Protein AF-A0A7C3V0P9-F1 (afdb_monomer)

Sequence (146 aa):
MLTPLPADYAVFSPWAPGIFSLAIYTGMVLALMGVILVLTAWLGEKKITPEKEMPYECGVIPHGLARLRHPVPFYLVATFFMILDVEAAFIFAWAVALRPLGWLGWLQISFFILVLLISLFYLWAKGGLEWGPTTSRQTTVGKTFS

Solvent-accessible surface area (backbone atoms only — not comparable to full-atom values): 9251 Å² total; per-residue (Å²): 136,85,73,81,76,65,81,70,55,44,47,72,28,78,90,38,97,25,68,45,30,52,50,52,51,53,49,51,53,52,48,52,52,50,50,52,53,50,51,49,65,70,72,47,85,84,80,90,42,79,82,72,74,49,81,88,55,91,86,51,76,90,82,75,80,91,72,70,82,71,70,69,53,62,58,55,51,51,53,49,49,57,50,51,52,55,54,48,51,51,54,50,55,47,61,75,47,48,80,86,42,52,72,64,43,53,52,52,50,51,54,51,52,50,53,50,50,51,56,51,49,52,44,56,74,69,43,64,77,64,90,70,88,80,79,79,77,78,79,78,72,81,80,80,90,128

pLDDT: mean 79.35, std 14.54, range [37.5, 97.88]

Foldseek 3Di:
DDDPDDPVCQQCPCPHPHPNVVVVVVVVVVVVVVVVVVCCVVVDDDPDDVVVPQDDDPPDRDDDDPPDVPDPLVVVVVVLCVVVVVLVVVVVVLVVVVVVCPPVSVVVVVVSVVVNVVVVVVCVVVCSVPDDPPPPPPPPPDDDDD

Secondary structure (DSSP, 8-state):
--PPPPTTHHHH-TTSSSHHHHHHHHHHHHHHHHHHHHHHHHHS-----HHHHS---TT----S-------THHHHHHHHHHHHHHHHHHHHHHHHTHHHHHHHHHHHHHHHHHHHHHHHHHHHHTTTT-----------PPP---

Radius of gyration: 28.58 Å; Cα contacts (8 Å, |Δi|>4): 34; chains: 1; bounding box: 46×78×63 Å

Nearest PDB structures (foldseek):
  8qby-assembly1_A  TM=7.857E-01  e=1.376E-05  Paracoccus denitrificans PD1222
  6rfr-assembly1_3  TM=7.691E-01  e=1.072E-03  Yarrowia lipolytica
  8gzu-assembly1_n3  TM=7.083E-01  e=7.748E-04  Tetrahymena thermophila SB210
  3rko-assembly2_E  TM=6.524E-01  e=1.484E-03  Escherichia coli BL21(DE3)

Organism: NCBI:txid60893

InterPro domains:
  IPR000440 NADH:ubiquinone/plastoquinone oxidoreductase, chain 3 [PF00507] (35-131)
  IPR000440 NADH:ubiquinone/plastoquinone oxidoreductase, chain 3 [PTHR11058] (22-131)
  IPR023043 NAD(P)H-quinone oxidoreductase subunit 3, bacterial/plastid [MF_01394] (15-132)
  IPR038430 NADH:ubiquinone oxidoreductase, subunit 3 superfamily [G3DSA:1.20.58.1610] (10-131)

Structure (mmCIF, N/CA/C/O backbone):
data_AF-A0A7C3V0P9-F1
#
_entry.id   AF-A0A7C3V0P9-F1
#
loop_
_atom_site.group_PDB
_atom_site.id
_atom_site.type_symbol
_atom_site.label_atom_id
_atom_site.label_alt_id
_atom_site.label_comp_id
_atom_site.label_asym_id
_atom_site.label_entity_id
_atom_site.label_seq_id
_atom_site.pdbx_PDB_ins_code
_atom_site.Cartn_x
_atom_site.Cartn_y
_atom_site.Cartn_z
_atom_site.occupancy
_atom_site.B_iso_or_equiv
_atom_site.auth_seq_id
_atom_site.auth_comp_id
_atom_site.auth_asym_id
_atom_site.auth_atom_id
_atom_site.pdbx_PDB_model_num
ATOM 1 N N . MET A 1 1 ? 17.204 -34.977 -21.497 1.00 37.50 1 MET A N 1
ATOM 2 C CA . MET A 1 1 ? 16.397 -33.993 -22.248 1.00 37.50 1 MET A CA 1
ATOM 3 C C . MET A 1 1 ? 15.086 -33.809 -21.499 1.00 37.50 1 MET A C 1
ATOM 5 O O . MET A 1 1 ? 14.205 -34.641 -21.637 1.00 37.50 1 MET A O 1
ATOM 9 N N . LEU A 1 2 ? 14.997 -32.807 -20.622 1.00 56.44 2 LEU A N 1
ATOM 10 C CA . LEU A 1 2 ? 13.738 -32.438 -19.969 1.00 56.44 2 LEU A CA 1
ATOM 11 C C . LEU A 1 2 ? 13.028 -31.471 -20.915 1.00 56.44 2 LEU A C 1
ATOM 13 O O . LEU A 1 2 ? 13.478 -30.342 -21.093 1.00 56.44 2 LEU A O 1
ATOM 17 N N . THR A 1 3 ? 11.981 -31.935 -21.587 1.00 67.12 3 THR A N 1
ATOM 18 C CA . THR A 1 3 ? 11.069 -31.046 -22.308 1.00 67.12 3 THR A CA 1
ATOM 19 C C . THR A 1 3 ? 10.419 -30.106 -21.290 1.00 67.12 3 THR A C 1
ATOM 21 O O . THR A 1 3 ? 9.969 -30.600 -20.252 1.00 67.12 3 THR A O 1
ATOM 24 N N . PRO A 1 4 ? 10.353 -28.784 -21.533 1.00 64.50 4 PRO A N 1
ATOM 25 C CA . PRO A 1 4 ? 9.532 -27.914 -20.706 1.00 64.50 4 PRO A CA 1
ATOM 26 C C . PRO A 1 4 ? 8.103 -28.440 -20.801 1.00 64.50 4 PRO A C 1
ATOM 28 O O . PRO A 1 4 ? 7.555 -28.592 -21.893 1.00 64.50 4 PRO A O 1
ATOM 31 N N . LEU A 1 5 ? 7.539 -28.814 -19.659 1.00 68.56 5 LEU A N 1
ATOM 32 C CA . LEU A 1 5 ? 6.135 -29.168 -19.589 1.00 68.56 5 LEU A CA 1
ATOM 33 C C . LEU A 1 5 ? 5.315 -27.938 -20.092 1.00 68.56 5 LEU A C 1
ATOM 35 O O . LEU A 1 5 ? 5.768 -26.796 -19.942 1.00 68.56 5 LEU A O 1
ATOM 39 N N . PRO A 1 6 ? 4.138 -28.129 -20.705 1.00 68.50 6 PRO A N 1
ATOM 40 C CA . PRO A 1 6 ? 3.342 -27.042 -21.300 1.00 68.50 6 PRO A CA 1
ATOM 41 C C . PRO A 1 6 ? 2.723 -26.091 -20.246 1.00 68.50 6 PRO A C 1
ATOM 43 O O . PRO A 1 6 ? 2.258 -26.526 -19.219 1.00 68.50 6 PRO A O 1
ATOM 46 N N . ALA A 1 7 ? 2.695 -24.766 -20.418 1.00 66.50 7 ALA A N 1
ATOM 47 C CA . ALA A 1 7 ? 2.307 -23.829 -19.334 1.00 66.50 7 ALA A CA 1
ATOM 48 C C . ALA A 1 7 ? 0.904 -24.045 -18.693 1.00 66.50 7 ALA A C 1
ATOM 50 O O . ALA A 1 7 ? 0.609 -23.489 -17.635 1.00 66.50 7 ALA A O 1
ATOM 51 N N . ASP A 1 8 ? 0.052 -24.859 -19.311 1.00 64.50 8 ASP A N 1
ATOM 52 C CA . ASP A 1 8 ? -1.285 -25.240 -18.864 1.00 64.50 8 ASP A CA 1
ATOM 53 C C . ASP A 1 8 ? -1.304 -26.166 -17.629 1.00 64.50 8 ASP A C 1
ATOM 55 O O . ASP A 1 8 ? -2.199 -26.018 -16.794 1.00 64.50 8 ASP A O 1
ATOM 59 N N . TYR A 1 9 ? -0.318 -27.058 -17.429 1.00 62.91 9 TYR A N 1
ATOM 60 C CA . TYR A 1 9 ? -0.304 -27.924 -16.229 1.00 62.91 9 TYR A CA 1
ATOM 61 C C . TYR A 1 9 ? -0.041 -27.129 -14.946 1.00 62.91 9 TYR A C 1
ATOM 63 O O . TYR A 1 9 ? -0.537 -27.505 -13.888 1.00 62.91 9 TYR A O 1
ATOM 71 N N . ALA A 1 10 ? 0.722 -26.034 -15.020 1.00 63.25 10 ALA A N 1
ATOM 72 C CA . ALA A 1 10 ? 1.105 -25.246 -13.848 1.00 63.25 10 ALA A CA 1
ATOM 73 C C . ALA A 1 10 ? -0.089 -24.498 -13.230 1.00 63.25 10 ALA A C 1
ATOM 75 O O . ALA A 1 10 ? -0.093 -24.197 -12.037 1.00 63.25 10 ALA A O 1
ATOM 76 N N . VAL A 1 11 ? -1.121 -24.220 -14.035 1.00 66.81 11 VAL A N 1
ATOM 77 C CA . VAL A 1 11 ? -2.331 -23.517 -13.589 1.00 66.81 11 VAL A CA 1
ATOM 78 C C . VAL A 1 11 ? -3.171 -24.398 -12.666 1.00 66.81 11 VAL A C 1
ATOM 80 O O . VAL A 1 11 ? -3.688 -23.895 -11.670 1.00 66.81 11 VAL A O 1
ATOM 83 N N . PHE A 1 12 ? -3.265 -25.698 -12.965 1.00 66.75 12 PHE A N 1
ATOM 84 C CA . PHE A 1 12 ? -4.104 -26.660 -12.239 1.00 66.75 12 PHE A CA 1
ATOM 85 C C . PHE A 1 12 ? -3.318 -27.672 -11.395 1.00 66.75 12 PHE A C 1
ATOM 87 O O . PHE A 1 12 ? -3.926 -28.509 -10.732 1.00 66.75 12 PHE A O 1
ATOM 94 N N . SER A 1 13 ? -1.983 -27.625 -11.386 1.00 72.06 13 SER A N 1
ATOM 95 C CA . SER A 1 13 ? -1.183 -28.540 -10.571 1.00 72.06 13 SER A CA 1
ATOM 96 C C . SER A 1 13 ? -1.210 -28.143 -9.085 1.00 72.06 13 SER A C 1
ATOM 98 O O . SER A 1 13 ? -0.827 -27.020 -8.758 1.00 72.06 13 SER A O 1
ATOM 100 N N . PRO A 1 14 ? -1.567 -29.056 -8.163 1.00 70.19 14 PRO A N 1
ATOM 101 C CA . PRO A 1 14 ? -1.479 -28.817 -6.721 1.00 70.19 14 PRO A CA 1
ATOM 102 C C . PRO A 1 14 ? -0.040 -28.710 -6.190 1.00 70.19 14 PRO A C 1
ATOM 104 O O . PRO A 1 14 ? 0.182 -28.114 -5.140 1.00 70.19 14 PRO A O 1
ATOM 107 N N . TRP A 1 15 ? 0.931 -29.303 -6.892 1.00 73.88 15 TRP A N 1
ATOM 108 C CA . TRP A 1 15 ? 2.335 -29.406 -6.468 1.00 73.88 15 TRP A CA 1
ATOM 109 C C . TRP A 1 15 ? 3.258 -28.337 -7.069 1.00 73.88 15 TRP A C 1
ATOM 111 O O . TRP A 1 15 ? 4.429 -28.284 -6.697 1.00 73.88 15 TRP A O 1
ATOM 121 N N . ALA A 1 16 ? 2.765 -27.489 -7.978 1.00 79.50 16 ALA A N 1
ATOM 122 C CA . ALA A 1 16 ? 3.501 -26.316 -8.446 1.00 79.50 16 ALA A CA 1
ATOM 123 C C . ALA A 1 16 ? 2.861 -25.033 -7.889 1.00 79.50 16 ALA A C 1
ATOM 125 O O . ALA A 1 16 ? 1.633 -24.966 -7.772 1.00 79.50 16 ALA A O 1
ATOM 126 N N . PRO A 1 17 ? 3.661 -24.007 -7.552 1.00 77.25 17 PRO A N 1
ATOM 127 C CA . PRO A 1 17 ? 3.130 -22.715 -7.143 1.00 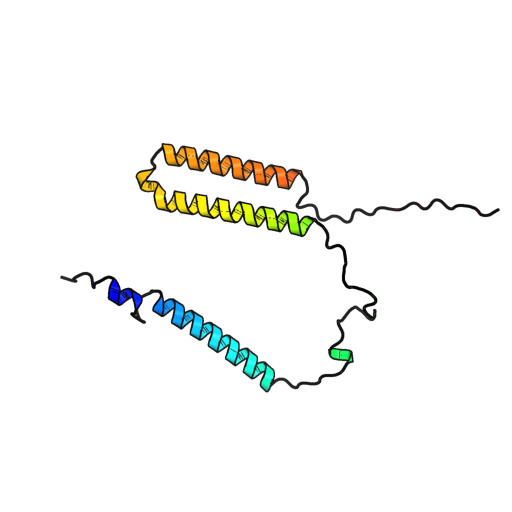77.25 17 PRO A CA 1
ATOM 128 C C . PRO A 1 17 ? 2.389 -22.071 -8.324 1.00 77.25 17 PRO A C 1
ATOM 130 O O . PRO A 1 17 ? 2.998 -21.599 -9.281 1.00 77.25 17 PRO A O 1
ATOM 133 N N . GLY A 1 18 ? 1.061 -22.080 -8.245 1.00 84.81 18 GLY A N 1
ATOM 134 C CA . GLY A 1 18 ? 0.142 -21.568 -9.258 1.00 84.81 18 GLY A CA 1
ATOM 135 C C . GLY A 1 18 ? -1.164 -21.093 -8.623 1.00 84.81 18 GLY A C 1
ATOM 136 O O . GLY A 1 18 ? -1.353 -21.198 -7.408 1.00 84.81 18 GLY A O 1
ATOM 137 N N . ILE A 1 19 ? -2.085 -20.571 -9.436 1.00 85.31 19 ILE A N 1
ATOM 138 C CA . ILE A 1 19 ? -3.317 -19.952 -8.923 1.00 85.31 19 ILE A CA 1
ATOM 139 C C . ILE A 1 19 ? -4.217 -20.952 -8.187 1.00 85.31 19 ILE A C 1
ATOM 141 O O . ILE A 1 19 ? -4.845 -20.601 -7.192 1.00 85.31 19 ILE A O 1
ATOM 145 N N . PHE A 1 20 ? -4.219 -22.214 -8.623 1.00 85.69 20 PHE A N 1
ATOM 146 C CA . PHE A 1 20 ? -4.938 -23.300 -7.964 1.00 85.69 20 PHE A CA 1
ATOM 147 C C . PHE A 1 20 ? -4.366 -23.626 -6.578 1.00 85.69 20 PHE A C 1
ATOM 149 O O . PHE A 1 20 ? -5.117 -23.721 -5.610 1.00 85.69 20 PHE A O 1
ATOM 156 N N . SER A 1 21 ? -3.037 -23.729 -6.461 1.00 87.31 21 SER A N 1
ATOM 157 C CA . SER A 1 21 ? -2.356 -23.938 -5.174 1.00 87.31 21 SER A CA 1
ATOM 158 C C . SER A 1 21 ? -2.623 -22.777 -4.204 1.00 87.31 21 SER A C 1
ATOM 160 O O . SER A 1 21 ? -2.971 -23.006 -3.045 1.00 87.31 21 SER A O 1
ATOM 162 N N . LEU A 1 22 ? -2.574 -21.532 -4.701 1.00 89.56 22 LEU A N 1
ATOM 163 C CA . LEU A 1 22 ? -2.922 -20.338 -3.925 1.00 89.56 22 LEU A CA 1
ATOM 164 C C . LEU A 1 22 ? -4.378 -20.381 -3.438 1.00 89.56 22 LEU A C 1
ATOM 166 O O . LEU A 1 22 ? -4.632 -20.153 -2.259 1.00 89.56 22 LEU A O 1
ATOM 170 N N . ALA A 1 23 ? -5.326 -20.719 -4.317 1.00 91.56 23 ALA A N 1
ATOM 171 C CA . ALA A 1 23 ? -6.742 -20.799 -3.971 1.00 91.56 23 ALA A CA 1
ATOM 172 C C . ALA A 1 23 ? -7.024 -21.867 -2.902 1.00 91.56 23 ALA A C 1
ATOM 174 O O . ALA A 1 23 ? -7.768 -21.601 -1.957 1.00 91.56 23 ALA A O 1
ATOM 175 N N . ILE A 1 24 ? -6.402 -23.049 -3.008 1.00 92.69 24 ILE A N 1
ATOM 176 C CA . ILE A 1 24 ? -6.515 -24.104 -1.990 1.00 92.69 24 ILE A CA 1
ATOM 177 C C . ILE A 1 24 ? -5.957 -23.620 -0.656 1.00 92.69 24 ILE A C 1
ATOM 179 O O . ILE A 1 24 ? -6.620 -23.778 0.367 1.00 92.69 24 ILE A O 1
ATOM 183 N N . TYR A 1 25 ? -4.766 -23.018 -0.656 1.00 92.50 25 TYR A N 1
ATOM 184 C CA . TYR A 1 25 ? -4.148 -22.507 0.564 1.00 92.50 25 TYR A CA 1
ATOM 185 C C . TYR A 1 25 ? -5.030 -21.451 1.241 1.00 92.50 25 TYR A C 1
ATOM 187 O O . TYR A 1 25 ? -5.334 -21.567 2.428 1.00 92.50 25 TYR A O 1
ATOM 195 N N . THR A 1 26 ? -5.519 -20.466 0.484 1.00 94.62 26 THR A N 1
ATOM 196 C CA . THR A 1 26 ? -6.453 -19.457 0.998 1.00 94.62 26 THR A CA 1
ATOM 197 C C . THR A 1 26 ? -7.727 -20.103 1.542 1.00 94.62 26 THR A C 1
ATOM 199 O O . THR A 1 26 ? -8.161 -19.762 2.641 1.00 94.62 26 THR A O 1
ATOM 202 N N . GLY A 1 27 ? -8.298 -21.076 0.826 1.00 96.44 27 GLY A N 1
ATOM 203 C CA . GLY A 1 27 ? -9.469 -21.827 1.274 1.00 96.44 27 GLY A CA 1
ATOM 204 C C . GLY A 1 27 ? -9.229 -22.578 2.585 1.00 96.44 27 GLY A C 1
ATOM 205 O O . GLY A 1 27 ? -10.056 -22.501 3.489 1.00 96.44 27 GLY A O 1
ATOM 206 N N . MET A 1 28 ? -8.081 -23.245 2.731 1.00 96.62 28 MET A N 1
ATOM 207 C CA . MET A 1 28 ? -7.691 -23.938 3.963 1.00 96.62 28 MET A CA 1
ATOM 208 C C . MET A 1 28 ? -7.534 -22.977 5.142 1.00 96.62 28 MET A C 1
ATOM 210 O O . MET A 1 28 ? -8.029 -23.268 6.229 1.00 96.62 28 MET A O 1
ATOM 214 N N . VAL A 1 29 ? -6.889 -21.825 4.936 1.00 97.06 29 VAL A N 1
ATOM 215 C CA . VAL A 1 29 ? -6.719 -20.804 5.982 1.00 97.06 29 VAL A CA 1
ATOM 216 C C . VAL A 1 29 ? -8.075 -20.258 6.433 1.00 97.06 29 VAL A C 1
ATOM 218 O O . VAL A 1 29 ? -8.342 -20.198 7.633 1.00 97.06 29 VAL A O 1
ATOM 221 N N . LEU A 1 30 ? -8.959 -19.919 5.491 1.00 97.88 30 LEU A N 1
ATOM 222 C CA . LEU A 1 30 ? -10.308 -19.440 5.803 1.00 97.88 30 LEU A CA 1
ATOM 223 C C . LEU A 1 30 ? -11.149 -20.511 6.507 1.00 97.88 30 LEU A C 1
ATOM 225 O O . LEU A 1 30 ? -11.844 -20.204 7.474 1.00 97.88 30 LEU A O 1
ATOM 229 N N . ALA A 1 31 ? -11.059 -21.767 6.065 1.00 97.50 31 ALA A 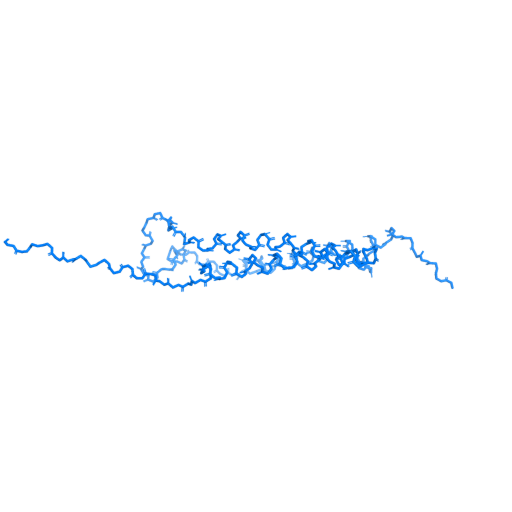N 1
ATOM 230 C CA . ALA A 1 31 ? -11.748 -22.885 6.699 1.00 97.50 31 ALA A CA 1
ATOM 231 C C . ALA A 1 31 ? -11.259 -23.099 8.136 1.00 97.50 31 ALA A C 1
ATOM 233 O O . ALA A 1 31 ? -12.077 -23.225 9.043 1.00 97.50 31 ALA A O 1
ATOM 234 N N . LEU A 1 32 ? -9.943 -23.074 8.365 1.00 97.62 32 LEU A N 1
ATOM 235 C CA . LEU A 1 32 ? -9.360 -23.190 9.699 1.00 97.62 32 LEU A CA 1
ATOM 236 C C . LEU A 1 32 ? -9.811 -22.041 10.610 1.00 97.62 32 LEU A C 1
ATOM 238 O O . LEU A 1 32 ? -10.246 -22.297 11.732 1.00 97.62 32 LEU A O 1
ATOM 242 N N . MET A 1 33 ? -9.767 -20.793 10.128 1.00 97.62 33 MET A N 1
ATOM 243 C CA . MET A 1 33 ? -10.298 -19.645 10.872 1.00 97.62 33 MET A CA 1
ATOM 244 C C . MET A 1 33 ? -11.778 -19.839 11.217 1.00 97.62 33 MET A C 1
ATOM 246 O O . MET A 1 33 ? -12.172 -19.623 12.361 1.00 97.62 33 MET A O 1
ATOM 250 N N . GLY A 1 34 ? -12.588 -20.294 10.257 1.00 96.75 34 GLY A N 1
ATOM 251 C CA . GLY A 1 34 ? -14.001 -20.597 10.469 1.00 96.75 34 GLY A CA 1
ATOM 252 C C . GLY A 1 34 ? -14.217 -21.666 11.540 1.00 96.75 34 GLY A C 1
ATOM 253 O O . GLY A 1 34 ? -15.014 -21.462 12.452 1.00 96.75 34 GLY A O 1
ATOM 254 N N . VAL A 1 35 ? -13.465 -22.769 11.488 1.00 97.06 35 VAL A N 1
ATOM 255 C CA . VAL A 1 35 ? -13.525 -23.843 12.491 1.00 97.06 35 VAL A CA 1
ATOM 256 C C . VAL A 1 35 ? -13.166 -23.315 13.877 1.00 97.06 35 VAL A C 1
ATOM 258 O O . VAL A 1 35 ? -13.897 -23.581 14.825 1.00 97.06 35 VAL A O 1
ATOM 261 N N . ILE A 1 36 ? -12.094 -22.530 14.012 1.00 96.50 36 ILE A N 1
ATOM 262 C CA . ILE A 1 36 ? -11.681 -21.965 15.305 1.00 96.50 36 ILE A CA 1
ATOM 263 C C . ILE A 1 36 ? -12.762 -21.031 15.863 1.00 96.50 36 ILE A C 1
ATOM 265 O O . ILE A 1 36 ? -13.096 -21.126 17.046 1.00 96.50 36 ILE A O 1
ATOM 269 N N . LEU A 1 37 ? -13.342 -20.160 15.032 1.00 95.88 37 LEU A N 1
ATOM 270 C CA . LEU A 1 37 ? -14.420 -19.259 15.450 1.00 95.88 37 LEU A CA 1
ATOM 271 C C . LEU A 1 37 ? -15.676 -20.031 15.878 1.00 95.88 37 LEU A C 1
ATOM 273 O O . LEU A 1 37 ? -16.253 -19.719 16.917 1.00 95.88 37 LEU A O 1
ATOM 277 N N . VAL A 1 38 ? -16.072 -21.064 15.125 1.00 94.88 38 VAL A N 1
ATOM 278 C CA . VAL A 1 38 ? -17.227 -21.916 15.454 1.00 94.88 38 VAL A CA 1
ATOM 279 C C . VAL A 1 38 ? -16.982 -22.703 16.735 1.00 94.88 38 VAL A C 1
ATOM 281 O O . VAL A 1 38 ? -17.844 -22.710 17.609 1.00 94.88 38 VAL A O 1
ATOM 284 N N . LEU A 1 39 ? -15.807 -23.319 16.887 1.00 94.00 39 LEU A N 1
ATOM 285 C CA . LEU A 1 39 ? -15.436 -24.034 18.107 1.00 94.00 39 LEU A CA 1
ATOM 286 C C . LEU A 1 39 ? -15.443 -23.094 19.310 1.00 94.00 39 LEU A C 1
ATOM 288 O O . LEU A 1 39 ? -16.032 -23.430 20.328 1.00 94.00 39 LEU A O 1
ATOM 292 N N . THR A 1 40 ? -14.868 -21.898 19.185 1.00 92.50 40 THR A N 1
ATOM 293 C CA . THR A 1 40 ? -14.857 -20.905 20.270 1.00 92.50 40 THR A CA 1
ATOM 294 C C . THR A 1 40 ? -16.273 -20.462 20.636 1.00 92.50 40 THR A C 1
ATOM 296 O O . THR A 1 40 ? -16.612 -20.382 21.813 1.00 92.50 40 THR A O 1
ATOM 299 N N . ALA A 1 41 ? -17.128 -20.214 19.642 1.00 88.88 41 ALA A N 1
ATOM 300 C CA . ALA A 1 41 ? -18.515 -19.822 19.869 1.00 88.88 41 ALA A CA 1
ATOM 301 C C . ALA A 1 41 ? -19.377 -20.954 20.452 1.00 88.88 41 ALA A C 1
ATOM 303 O O . ALA A 1 41 ? -20.342 -20.670 21.162 1.00 88.88 41 ALA A O 1
ATOM 304 N N . TRP A 1 42 ? -19.057 -22.213 20.137 1.00 90.75 42 TRP A N 1
ATOM 305 C CA . TRP A 1 42 ? -19.781 -23.390 20.616 1.00 90.75 42 TRP A CA 1
ATOM 306 C C . TRP A 1 42 ? -19.332 -23.832 22.013 1.00 90.75 42 TRP A C 1
ATOM 308 O O . TRP A 1 42 ? -20.168 -24.211 22.829 1.00 90.75 42 TRP A O 1
ATOM 318 N N . LEU A 1 43 ? -18.031 -23.753 22.305 1.00 90.00 43 LEU A N 1
ATOM 319 C CA . LEU A 1 43 ? -17.449 -24.119 23.600 1.00 90.00 43 LEU A CA 1
ATOM 320 C C . LEU A 1 43 ? -17.531 -22.983 24.634 1.00 90.00 43 LEU A C 1
ATOM 322 O O . LEU A 1 43 ? -17.449 -23.237 25.833 1.00 90.00 43 LEU A O 1
ATOM 326 N N . GLY A 1 44 ? -17.670 -21.733 24.184 1.00 84.00 44 GLY A N 1
ATOM 327 C CA . GLY A 1 44 ? -17.778 -20.563 25.049 1.00 84.00 44 GLY A CA 1
ATOM 328 C C . GLY A 1 44 ? -19.112 -20.503 25.797 1.00 84.00 44 GLY A C 1
ATOM 329 O O . GLY A 1 44 ? -20.185 -20.557 25.196 1.00 84.00 44 GLY A O 1
ATOM 330 N N . GLU A 1 45 ? -19.061 -20.330 27.118 1.00 76.88 45 GLU A N 1
ATOM 331 C CA . GLU A 1 45 ? -20.261 -20.155 27.937 1.00 76.88 45 GLU A CA 1
ATOM 332 C C . GLU A 1 45 ? -20.904 -18.783 27.658 1.00 76.88 45 GLU A C 1
ATOM 334 O O . GLU A 1 45 ? -20.399 -17.731 28.058 1.00 76.88 45 GLU A O 1
ATOM 339 N N . LYS A 1 46 ? -22.045 -18.777 26.960 1.00 71.25 46 LYS A N 1
ATOM 340 C CA . LYS A 1 46 ? -22.800 -17.553 26.663 1.00 71.25 46 LYS A CA 1
ATOM 341 C C . LYS A 1 46 ? -23.611 -17.094 27.878 1.00 71.25 46 LYS A C 1
ATOM 343 O O . LYS A 1 46 ? -24.763 -17.481 28.043 1.00 71.25 46 LYS A O 1
ATOM 348 N N . LYS A 1 47 ? -23.038 -16.216 28.709 1.00 75.25 47 LYS A N 1
ATOM 349 C CA . LYS A 1 47 ? -23.786 -15.459 29.735 1.00 75.25 47 LYS A CA 1
ATOM 350 C C . LYS A 1 47 ? -24.106 -14.060 29.223 1.00 75.25 47 LYS A C 1
ATOM 352 O O . LYS A 1 47 ? -23.360 -13.125 29.506 1.00 75.25 47 LYS A O 1
ATOM 357 N N . ILE A 1 48 ? -25.200 -13.954 28.474 1.00 72.81 48 ILE A N 1
ATOM 358 C CA . ILE A 1 48 ? -25.723 -12.688 27.955 1.00 72.81 48 ILE A CA 1
ATOM 359 C C . ILE A 1 48 ? -26.474 -12.002 29.101 1.00 72.81 48 ILE A C 1
ATOM 361 O O . ILE A 1 48 ? -27.562 -12.429 29.479 1.00 72.81 48 ILE A O 1
ATOM 365 N N . THR A 1 49 ? -25.868 -10.977 29.693 1.00 78.25 49 THR A N 1
ATOM 366 C CA . THR A 1 49 ? -26.516 -10.096 30.676 1.00 78.25 49 THR A CA 1
ATOM 367 C C . THR A 1 49 ? -26.524 -8.676 30.115 1.00 78.25 49 THR A C 1
ATOM 369 O O . THR A 1 49 ? -25.542 -8.291 29.475 1.00 78.25 49 THR A O 1
ATOM 372 N N . PRO A 1 50 ? -27.586 -7.882 30.328 1.00 74.00 50 PRO A N 1
ATOM 373 C CA . PRO A 1 50 ? -27.692 -6.535 29.758 1.00 74.00 50 PRO A CA 1
ATOM 374 C C . PRO A 1 50 ? -26.520 -5.619 30.160 1.00 74.00 50 PRO A C 1
ATOM 376 O O . PRO A 1 50 ? -26.112 -4.763 29.384 1.00 74.00 50 PRO A O 1
ATOM 379 N N . GLU A 1 51 ? -25.904 -5.860 31.319 1.00 72.00 51 GLU A N 1
ATOM 380 C CA . GLU A 1 51 ? -24.711 -5.157 31.809 1.00 72.00 51 GLU A CA 1
ATOM 381 C C . GLU A 1 51 ? -23.399 -5.590 31.137 1.00 72.00 51 GLU A C 1
ATOM 383 O O . GLU A 1 51 ? -22.413 -4.864 31.200 1.00 72.00 51 GLU A O 1
ATOM 388 N N . LYS A 1 52 ? -23.352 -6.762 30.492 1.00 69.50 52 LYS A N 1
ATOM 389 C CA . LYS A 1 52 ? -22.180 -7.215 29.716 1.00 69.50 52 LYS A CA 1
ATOM 390 C C . LYS A 1 52 ? -22.234 -6.774 28.258 1.00 69.50 52 LYS A C 1
ATOM 392 O O . LYS A 1 52 ? -21.190 -6.652 27.631 1.00 69.50 52 LYS A O 1
ATOM 397 N N . GLU A 1 53 ? -23.437 -6.559 27.734 1.00 79.56 53 GLU A N 1
ATOM 398 C CA . GLU A 1 53 ? -23.673 -6.126 26.352 1.00 79.56 53 GLU A CA 1
ATOM 399 C C . GLU A 1 53 ? -23.625 -4.591 26.198 1.00 79.56 53 GLU A C 1
ATOM 401 O O . GLU A 1 53 ? -23.622 -4.081 25.078 1.00 79.56 53 GLU A O 1
ATOM 406 N N . MET A 1 54 ? -23.587 -3.831 27.302 1.00 76.62 54 MET A N 1
ATOM 407 C CA . MET A 1 54 ? -23.437 -2.373 27.246 1.00 76.62 54 MET A CA 1
ATOM 408 C C . MET A 1 54 ? -21.988 -1.963 26.910 1.00 76.62 54 MET A C 1
ATOM 410 O O . MET A 1 54 ? -21.046 -2.530 27.471 1.00 76.62 54 MET A O 1
ATOM 414 N N . PRO A 1 55 ? -21.776 -0.958 26.036 1.00 76.88 55 PRO 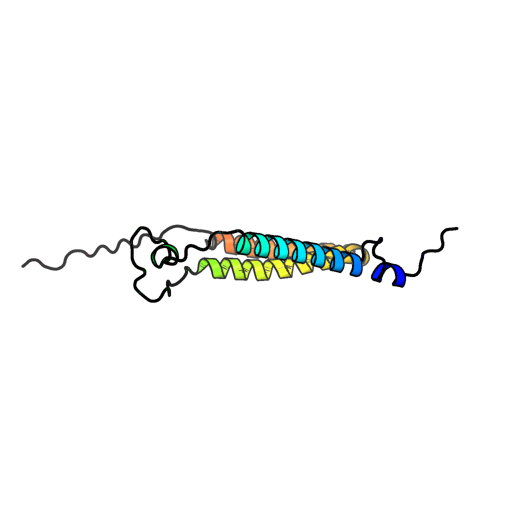A N 1
ATOM 415 C CA . PRO A 1 55 ? -20.452 -0.395 25.786 1.00 76.88 55 PRO A CA 1
ATOM 416 C C . PRO A 1 55 ? -19.809 0.111 27.082 1.00 76.88 55 PRO A C 1
ATOM 418 O O . PRO A 1 55 ? -20.418 0.869 27.836 1.00 76.88 55 PRO A O 1
ATOM 421 N N . TYR A 1 56 ? -18.573 -0.310 27.350 1.00 69.81 56 TYR A N 1
ATOM 422 C CA . TYR A 1 56 ? -17.857 0.085 28.560 1.00 69.81 56 TYR A CA 1
ATOM 423 C C . TYR A 1 56 ? -17.326 1.519 28.432 1.00 69.81 56 TYR A C 1
ATOM 425 O O . TYR A 1 56 ? -16.389 1.768 27.677 1.00 69.81 56 TYR A O 1
ATOM 433 N N . GLU A 1 57 ? -17.893 2.451 29.199 1.00 69.12 57 GLU A N 1
ATOM 434 C CA . GLU A 1 57 ? -17.517 3.875 29.165 1.00 69.12 57 GLU A CA 1
ATOM 435 C C . GLU A 1 57 ? -17.185 4.445 30.561 1.00 69.12 57 GLU A C 1
ATOM 437 O O . GLU A 1 57 ? -17.472 5.596 30.879 1.00 69.12 57 GLU A O 1
ATOM 442 N N . CYS A 1 58 ? -16.566 3.639 31.435 1.00 66.06 58 CYS A N 1
ATOM 443 C CA . CYS A 1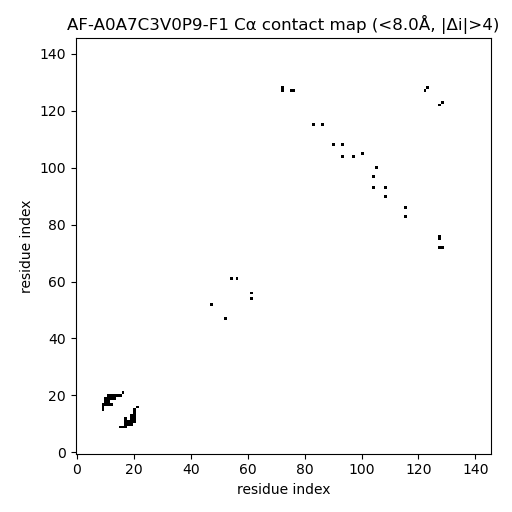 58 ? -16.179 4.061 32.794 1.00 66.06 58 CYS A CA 1
ATOM 444 C C . CYS A 1 58 ? -17.363 4.558 33.659 1.00 66.06 58 CYS A C 1
ATOM 446 O O . CYS A 1 58 ? -17.204 5.462 34.477 1.00 66.06 58 CYS A O 1
ATOM 448 N N . GLY A 1 59 ? -18.549 3.957 33.500 1.00 63.78 59 GLY A N 1
ATOM 449 C CA . GLY A 1 59 ? -19.739 4.271 34.304 1.00 63.78 59 GLY A CA 1
ATOM 450 C C . GLY A 1 59 ? -20.607 5.413 33.768 1.00 63.78 59 GLY A C 1
ATOM 451 O O . GLY A 1 59 ? -21.582 5.781 34.422 1.00 63.78 59 GLY A O 1
ATOM 452 N N . VAL A 1 60 ? -20.296 5.960 32.590 1.00 64.44 60 VAL A N 1
ATOM 453 C CA . VAL A 1 60 ? -21.166 6.922 31.903 1.00 64.44 60 VAL A CA 1
ATOM 454 C C . VAL A 1 60 ? -22.086 6.162 30.951 1.00 64.44 60 VAL A C 1
ATOM 456 O O . VAL A 1 60 ? -21.633 5.356 30.144 1.00 64.44 60 VAL A O 1
ATOM 459 N N . ILE A 1 61 ? -23.395 6.384 31.074 1.00 68.50 61 ILE A N 1
ATOM 460 C CA . ILE A 1 61 ? -24.374 5.848 30.126 1.00 68.50 61 ILE A CA 1
ATOM 461 C C . ILE A 1 61 ? -24.215 6.659 28.833 1.00 68.50 61 ILE A C 1
ATOM 463 O O . ILE A 1 61 ? -24.278 7.891 28.905 1.00 68.50 61 ILE A O 1
ATOM 467 N N . PRO A 1 62 ? -24.013 6.023 27.666 1.00 66.38 62 PRO A N 1
ATOM 468 C CA . PRO A 1 62 ? -23.832 6.746 26.417 1.00 66.38 62 PRO A CA 1
ATOM 469 C C . PRO A 1 62 ? -25.101 7.550 26.110 1.00 66.38 62 PRO A C 1
ATOM 471 O O . PRO A 1 62 ? -26.144 7.006 25.744 1.00 66.38 62 PRO A O 1
ATOM 474 N N . HIS A 1 63 ? -25.024 8.868 26.294 1.00 59.06 63 HIS A N 1
ATOM 475 C CA . HIS A 1 63 ? -26.119 9.795 26.040 1.00 59.06 63 HIS A CA 1
ATOM 476 C C . HIS A 1 63 ? -25.845 10.583 24.756 1.00 59.06 63 HIS A C 1
ATOM 478 O O . HIS A 1 63 ? -24.957 11.431 24.708 1.00 59.06 63 HIS A O 1
ATOM 484 N N . GLY A 1 64 ? -26.652 10.333 23.721 1.00 67.56 64 GLY A N 1
ATOM 485 C CA . GLY A 1 64 ? -26.682 11.126 22.489 1.00 67.56 64 GLY A CA 1
ATOM 486 C C . GLY A 1 64 ? -26.342 10.346 21.220 1.00 67.56 64 GLY A C 1
ATOM 487 O O . GLY A 1 64 ? -26.010 9.164 21.240 1.00 67.56 64 GLY A O 1
ATOM 488 N N . LEU A 1 65 ? -26.449 11.027 20.078 1.00 67.00 65 LEU A N 1
ATOM 489 C CA . LEU A 1 65 ? -25.977 10.498 18.802 1.00 67.00 65 LEU A CA 1
ATOM 490 C C . LEU A 1 65 ? -24.444 10.477 18.834 1.00 67.00 65 LEU A C 1
ATOM 492 O O . LEU A 1 65 ? -23.832 11.525 19.037 1.00 67.00 65 LEU A O 1
ATOM 496 N N . ALA A 1 66 ? -23.832 9.319 18.567 1.00 61.56 66 ALA A N 1
ATOM 497 C CA . ALA A 1 66 ? -22.383 9.110 18.424 1.00 61.56 66 ALA A CA 1
ATOM 498 C C . ALA A 1 66 ? -21.796 9.803 17.172 1.00 61.56 66 ALA A C 1
ATOM 500 O O . ALA A 1 66 ? -20.966 9.263 16.447 1.00 61.56 66 ALA A O 1
ATOM 501 N N . ARG A 1 67 ? -22.261 11.017 16.874 1.00 59.44 67 ARG A N 1
ATOM 502 C CA . ARG A 1 67 ? -21.821 11.858 15.768 1.00 59.44 67 ARG A CA 1
ATOM 503 C C . ARG A 1 67 ? -20.829 12.883 16.298 1.00 59.44 67 ARG A C 1
ATOM 505 O O . ARG A 1 67 ? -20.994 14.089 16.126 1.00 59.44 67 ARG A O 1
ATOM 512 N N . LEU A 1 68 ? -19.790 12.382 16.962 1.00 61.06 68 LEU A N 1
ATOM 513 C CA . LEU A 1 68 ? -18.588 13.163 17.197 1.00 61.06 68 LEU A CA 1
ATOM 514 C C . LEU A 1 68 ? -18.063 13.560 15.814 1.00 61.06 68 LEU A C 1
ATOM 516 O O . LEU A 1 68 ? -17.928 12.720 14.923 1.00 61.06 68 LEU A O 1
ATOM 520 N N . ARG A 1 69 ? -17.831 14.858 15.598 1.00 58.06 69 ARG A N 1
ATOM 521 C CA . ARG A 1 69 ? -17.101 15.337 14.422 1.00 58.06 69 ARG A CA 1
ATOM 522 C C . ARG A 1 69 ? -15.702 14.739 14.539 1.00 58.06 69 ARG A C 1
ATOM 524 O O . ARG A 1 69 ? -14.861 15.289 15.246 1.00 58.06 69 ARG A O 1
ATOM 531 N N . HIS A 1 70 ? -15.494 13.571 13.932 1.00 58.34 70 HIS A N 1
ATOM 532 C CA . HIS A 1 70 ? -14.185 12.943 13.915 1.00 58.34 70 HIS A CA 1
ATOM 533 C C . HIS A 1 70 ? -13.192 13.956 13.354 1.00 58.34 70 HIS A C 1
ATOM 535 O O . HIS A 1 70 ? -13.511 14.647 12.376 1.00 58.34 70 HIS A O 1
ATOM 541 N N . PRO A 1 71 ? -12.038 14.122 14.012 1.00 61.53 71 PRO A N 1
ATOM 542 C CA . PRO A 1 71 ? -11.120 15.165 13.627 1.00 61.53 71 PRO A CA 1
ATOM 543 C C . PRO A 1 71 ? -10.687 14.903 12.177 1.00 61.53 71 PRO A C 1
ATOM 545 O O . PRO A 1 71 ? -10.461 13.771 11.749 1.00 61.53 71 PRO A O 1
ATOM 548 N N . VAL A 1 72 ? -10.539 15.991 11.427 1.00 63.66 72 VAL A N 1
ATOM 549 C CA . VAL A 1 72 ? -10.219 16.016 9.995 1.00 63.66 72 VAL A CA 1
ATOM 550 C C . VAL A 1 72 ? -8.882 15.339 9.591 1.00 63.66 72 VAL A C 1
ATOM 552 O O . VAL A 1 72 ? -8.805 14.918 8.434 1.00 63.66 72 VAL A O 1
ATOM 555 N N . PRO A 1 73 ? -7.834 15.154 10.437 1.00 69.06 73 PRO A N 1
ATOM 556 C CA . PRO A 1 73 ? -6.548 14.657 9.940 1.00 69.06 73 PRO A CA 1
ATOM 557 C C . PRO A 1 73 ? -6.592 13.208 9.442 1.00 69.06 73 PRO A C 1
ATOM 559 O O . PRO A 1 73 ? -5.827 12.866 8.545 1.00 69.06 73 PRO A O 1
ATOM 562 N N . PHE A 1 74 ? -7.527 12.373 9.912 1.00 76.50 74 PHE A N 1
ATOM 563 C CA . PHE A 1 74 ? -7.668 11.002 9.402 1.00 76.50 74 PHE A CA 1
ATOM 564 C C . PHE A 1 74 ? -7.985 10.961 7.900 1.00 76.50 74 PHE A C 1
ATOM 566 O O . PHE A 1 74 ? -7.464 10.112 7.179 1.00 76.50 74 PHE A O 1
ATOM 573 N N . TYR A 1 75 ? -8.790 11.907 7.410 1.00 83.31 75 TYR A N 1
ATOM 574 C CA . TYR A 1 75 ? -9.113 12.003 5.986 1.00 83.31 75 TYR A CA 1
ATOM 575 C C . TYR A 1 75 ? -7.898 12.423 5.148 1.00 83.31 75 TYR A C 1
ATOM 577 O O . TYR A 1 75 ? -7.688 11.893 4.056 1.00 83.31 75 TYR A O 1
ATOM 585 N N . LEU A 1 76 ? -7.081 13.350 5.662 1.00 84.19 76 LEU A N 1
ATOM 586 C CA . LEU A 1 76 ? -5.871 13.811 4.976 1.00 84.19 76 LEU A CA 1
ATOM 587 C C . LEU A 1 76 ? -4.849 12.678 4.833 1.00 84.19 76 LEU A C 1
ATOM 589 O O . LEU A 1 76 ? -4.313 12.486 3.745 1.00 84.19 76 LEU A O 1
ATOM 593 N N . VAL A 1 77 ? -4.639 11.890 5.893 1.00 83.94 77 VAL A N 1
ATOM 594 C CA . VAL A 1 77 ? -3.757 10.712 5.855 1.00 83.94 77 VAL A CA 1
ATOM 595 C C . VAL A 1 77 ? -4.288 9.659 4.879 1.00 83.94 77 VAL A C 1
ATOM 597 O O . VAL A 1 77 ? -3.521 9.156 4.064 1.00 83.94 77 VAL A O 1
ATOM 600 N N . ALA A 1 78 ? -5.593 9.363 4.902 1.00 89.88 78 ALA A N 1
ATOM 601 C CA . ALA A 1 78 ? -6.197 8.385 3.995 1.00 89.88 78 ALA A CA 1
ATOM 602 C C . ALA A 1 78 ? -6.095 8.806 2.519 1.00 89.88 78 ALA A C 1
ATOM 604 O O . ALA A 1 78 ? -5.723 8.001 1.668 1.00 89.88 78 ALA A O 1
ATOM 605 N N . THR A 1 79 ? -6.371 10.078 2.219 1.00 88.50 79 THR A N 1
ATOM 606 C CA . THR A 1 79 ? -6.267 10.618 0.854 1.00 88.50 79 THR A CA 1
ATOM 607 C C . THR A 1 79 ? -4.818 10.605 0.369 1.00 88.50 79 THR A C 1
ATOM 609 O O . THR A 1 79 ? -4.549 10.240 -0.771 1.00 88.50 79 THR A O 1
ATOM 612 N N . PHE A 1 80 ? -3.866 10.960 1.234 1.00 88.31 80 PHE A N 1
ATOM 613 C CA . PHE A 1 80 ? -2.446 10.913 0.901 1.00 88.31 80 PHE A CA 1
ATOM 614 C C . PHE A 1 80 ? -1.949 9.484 0.661 1.00 88.31 80 PHE A C 1
ATOM 616 O O . PHE A 1 80 ? -1.245 9.247 -0.315 1.00 88.31 80 PHE A O 1
ATOM 623 N N . PHE A 1 81 ? -2.352 8.531 1.506 1.00 89.81 81 PHE A N 1
ATOM 624 C CA . PHE A 1 81 ? -2.041 7.117 1.310 1.00 89.81 81 PHE A CA 1
ATOM 625 C C . PHE A 1 81 ? -2.613 6.598 -0.014 1.00 89.81 81 PHE A C 1
ATOM 627 O O . PHE A 1 81 ? -1.895 5.947 -0.760 1.00 89.81 81 PHE A O 1
ATOM 634 N N . MET A 1 82 ? -3.856 6.957 -0.350 1.00 93.69 82 MET A N 1
ATOM 635 C CA . MET A 1 82 ? -4.480 6.597 -1.628 1.00 93.69 82 MET A CA 1
ATOM 636 C C . MET A 1 82 ? -3.692 7.127 -2.834 1.00 93.69 82 MET A C 1
ATOM 638 O O . MET A 1 82 ? -3.523 6.408 -3.815 1.00 93.69 82 MET A O 1
ATOM 642 N N . ILE A 1 83 ? -3.200 8.368 -2.772 1.00 92.88 83 ILE A N 1
ATOM 643 C CA . ILE A 1 83 ? -2.379 8.938 -3.847 1.00 92.88 83 ILE A CA 1
ATOM 644 C C . ILE A 1 83 ? -1.018 8.231 -3.898 1.00 92.88 83 ILE A C 1
ATOM 646 O O . ILE A 1 83 ? -0.637 7.751 -4.957 1.00 92.88 83 ILE A O 1
ATOM 650 N N . LEU A 1 84 ? -0.307 8.098 -2.771 1.00 92.50 84 LEU A N 1
ATOM 651 C CA . LEU A 1 84 ? 1.001 7.432 -2.744 1.00 92.50 84 LEU A CA 1
ATOM 652 C C . LEU A 1 84 ? 0.954 5.965 -3.192 1.00 92.50 84 LEU A C 1
ATOM 654 O O . LEU A 1 84 ? 1.914 5.504 -3.804 1.00 92.50 84 LEU A O 1
ATOM 658 N N . ASP A 1 85 ? -0.125 5.240 -2.899 1.00 95.25 85 ASP A N 1
ATOM 659 C CA . ASP A 1 85 ? -0.302 3.843 -3.312 1.00 95.25 85 ASP A CA 1
ATOM 660 C C . ASP A 1 85 ? -0.364 3.712 -4.844 1.00 95.25 85 ASP A C 1
ATOM 662 O O . ASP A 1 85 ? 0.329 2.887 -5.444 1.00 95.25 85 ASP A O 1
ATOM 666 N N . VAL A 1 86 ? -1.100 4.612 -5.507 1.00 95.50 86 VAL A N 1
ATOM 667 C CA . VAL A 1 86 ? -1.144 4.6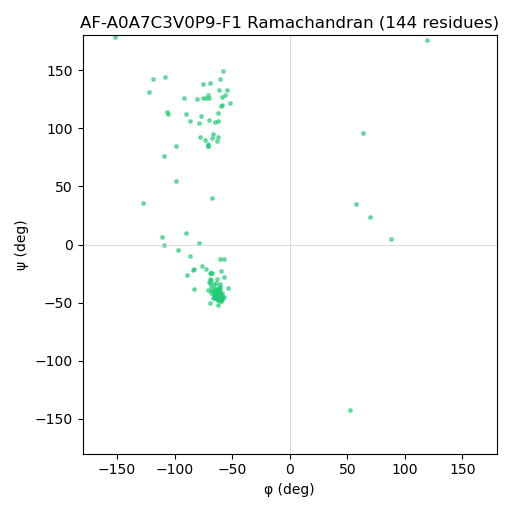83 -6.977 1.00 95.50 86 VAL A CA 1
ATOM 668 C C . VAL A 1 86 ? 0.234 5.011 -7.556 1.00 95.50 86 VAL A C 1
ATOM 670 O O . VAL A 1 86 ? 0.668 4.392 -8.528 1.00 95.50 86 VAL A O 1
ATOM 673 N N . GLU A 1 87 ? 0.956 5.946 -6.947 1.00 94.88 87 GLU A N 1
ATOM 674 C CA . GLU A 1 87 ? 2.279 6.345 -7.426 1.00 94.88 87 GLU A CA 1
ATOM 675 C C . GLU A 1 87 ? 3.324 5.229 -7.213 1.00 94.88 87 GLU A C 1
ATOM 677 O O . GLU A 1 87 ? 4.208 5.017 -8.047 1.00 94.88 87 GLU A O 1
ATOM 682 N N . ALA A 1 88 ? 3.191 4.438 -6.144 1.00 94.75 88 ALA A N 1
ATOM 683 C CA . ALA A 1 88 ? 3.997 3.239 -5.929 1.00 94.75 88 ALA A CA 1
ATOM 684 C C . ALA A 1 88 ? 3.734 2.170 -7.003 1.00 94.75 88 ALA A C 1
ATOM 686 O O . ALA A 1 88 ? 4.682 1.546 -7.490 1.00 94.75 88 ALA A O 1
ATOM 687 N N . ALA A 1 89 ? 2.480 1.998 -7.436 1.00 95.94 89 ALA A N 1
ATOM 688 C CA . ALA A 1 89 ? 2.149 1.114 -8.553 1.00 95.94 89 ALA A CA 1
ATOM 689 C C . ALA A 1 89 ? 2.818 1.567 -9.867 1.00 95.94 89 ALA A C 1
ATOM 691 O O . ALA A 1 89 ? 3.307 0.725 -10.624 1.00 95.94 89 ALA A O 1
ATOM 692 N N . PHE A 1 90 ? 2.929 2.879 -10.116 1.00 93.69 90 PHE A N 1
ATOM 693 C CA . PHE A 1 90 ? 3.689 3.411 -11.255 1.00 93.69 90 PHE A CA 1
ATOM 694 C C . PHE A 1 90 ? 5.188 3.105 -11.162 1.00 93.69 90 PHE A C 1
ATOM 696 O O . PHE A 1 90 ? 5.783 2.671 -12.153 1.00 93.69 90 PHE A O 1
ATOM 703 N N . ILE A 1 91 ? 5.801 3.259 -9.982 1.00 94.56 91 ILE A N 1
ATOM 704 C CA . ILE A 1 91 ? 7.211 2.886 -9.768 1.00 94.56 91 ILE A CA 1
ATOM 705 C C . ILE A 1 91 ? 7.410 1.392 -10.024 1.00 94.56 91 ILE A C 1
ATOM 707 O O . ILE A 1 91 ? 8.381 1.001 -10.672 1.00 94.56 91 ILE A O 1
ATOM 711 N N . PHE A 1 92 ? 6.483 0.553 -9.560 1.00 94.50 92 PHE A N 1
ATOM 712 C CA . PHE A 1 92 ? 6.533 -0.886 -9.791 1.00 94.50 92 PHE A CA 1
ATOM 713 C C . PHE A 1 92 ? 6.417 -1.235 -11.281 1.00 94.50 92 PHE A C 1
ATOM 715 O O . PHE A 1 92 ? 7.220 -2.014 -11.794 1.00 94.50 92 PHE A O 1
ATOM 722 N N . ALA A 1 93 ? 5.474 -0.621 -12.001 1.00 92.88 93 ALA A N 1
ATOM 723 C CA . ALA A 1 93 ? 5.320 -0.816 -13.441 1.00 92.88 93 ALA A CA 1
ATOM 724 C C . ALA A 1 93 ? 6.592 -0.414 -14.209 1.00 92.88 93 ALA A C 1
ATOM 726 O O . ALA A 1 93 ? 7.058 -1.156 -15.077 1.00 92.88 93 ALA A O 1
ATOM 727 N N . TRP A 1 94 ? 7.202 0.717 -13.842 1.00 93.81 94 TRP A N 1
ATOM 728 C CA . TRP A 1 94 ? 8.497 1.130 -14.378 1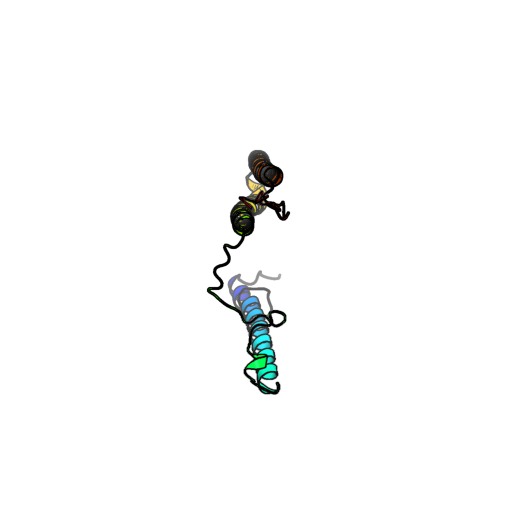.00 93.81 94 TRP A CA 1
ATOM 729 C C . TRP A 1 94 ? 9.611 0.126 -14.043 1.00 93.81 94 TRP A C 1
ATOM 731 O O . TRP A 1 94 ? 10.394 -0.230 -14.923 1.00 93.81 94 TRP A O 1
ATOM 741 N N . ALA A 1 95 ? 9.663 -0.384 -12.807 1.00 93.19 95 ALA A N 1
ATOM 742 C CA . ALA A 1 95 ? 10.680 -1.340 -12.369 1.00 93.19 95 ALA A CA 1
ATOM 743 C C . ALA A 1 95 ? 10.620 -2.654 -13.166 1.00 93.19 95 ALA A C 1
ATOM 745 O O . ALA A 1 95 ? 11.659 -3.194 -13.549 1.00 93.19 95 ALA A O 1
ATOM 746 N N . VAL A 1 96 ? 9.413 -3.136 -13.484 1.00 93.81 96 VAL A N 1
ATOM 747 C CA . VAL A 1 96 ? 9.210 -4.303 -14.361 1.00 93.81 96 VAL A CA 1
ATOM 748 C C . VAL A 1 96 ? 9.679 -4.011 -15.793 1.00 93.81 96 VAL A C 1
ATOM 750 O O . VAL A 1 96 ? 10.271 -4.874 -16.443 1.00 93.81 96 VAL A O 1
ATOM 753 N N . ALA A 1 97 ? 9.469 -2.787 -16.280 1.00 89.75 97 ALA A N 1
ATOM 754 C CA . ALA A 1 97 ? 9.825 -2.364 -17.632 1.00 89.75 97 ALA A CA 1
ATOM 755 C C . ALA A 1 97 ? 11.248 -1.779 -17.767 1.00 89.75 97 ALA A C 1
ATOM 757 O O . ALA A 1 97 ? 11.597 -1.273 -18.829 1.00 89.75 97 ALA A O 1
ATOM 758 N N . LEU A 1 98 ? 12.113 -1.873 -16.751 1.00 86.69 98 LEU A N 1
ATOM 759 C CA . LEU A 1 98 ? 13.417 -1.189 -16.724 1.00 86.69 98 LEU A CA 1
ATOM 760 C C . LEU A 1 98 ? 14.303 -1.456 -17.958 1.00 86.69 98 LEU A C 1
ATOM 762 O O . LEU A 1 98 ? 15.008 -0.566 -18.432 1.00 86.69 98 LEU A O 1
ATOM 766 N N . ARG A 1 99 ? 14.271 -2.687 -18.486 1.00 84.31 99 ARG A N 1
ATOM 767 C CA . ARG A 1 99 ? 15.164 -3.139 -19.570 1.00 84.31 99 ARG A CA 1
ATOM 768 C C . ARG A 1 99 ? 14.990 -2.347 -20.878 1.00 84.31 99 ARG A C 1
ATOM 770 O O . ARG A 1 99 ? 15.999 -1.871 -21.390 1.00 84.31 99 ARG A O 1
ATOM 777 N N . PRO A 1 100 ? 13.774 -2.194 -21.439 1.00 88.31 100 PRO A N 1
ATOM 778 C CA . PRO A 1 100 ? 13.583 -1.436 -22.678 1.00 88.31 100 PRO A CA 1
ATOM 779 C C . PRO A 1 100 ? 13.713 0.090 -22.548 1.00 88.31 100 PRO A C 1
ATOM 781 O O . PRO A 1 100 ? 13.943 0.745 -23.559 1.00 88.31 100 PRO A O 1
ATOM 784 N N . LEU A 1 101 ? 13.558 0.680 -21.356 1.00 84.81 101 LEU A N 1
ATOM 785 C CA . LEU A 1 101 ? 13.453 2.142 -21.224 1.00 84.81 101 LEU A CA 1
ATOM 786 C C . LEU A 1 101 ? 14.807 2.887 -21.197 1.00 84.81 101 LEU A C 1
ATOM 788 O O . LEU A 1 101 ? 14.849 4.090 -21.474 1.00 84.81 101 LEU A O 1
ATOM 792 N N . GLY A 1 102 ? 15.909 2.206 -20.867 1.00 86.94 102 GLY A N 1
ATOM 793 C CA . GLY A 1 102 ? 17.257 2.788 -20.870 1.00 86.94 102 GLY A CA 1
ATOM 794 C C . GLY A 1 102 ? 17.383 4.094 -20.064 1.00 86.94 102 GLY A C 1
ATOM 795 O O . GLY A 1 102 ? 16.766 4.266 -19.013 1.00 86.94 102 GLY A O 1
ATOM 796 N N . TRP A 1 103 ? 18.186 5.039 -20.565 1.00 90.50 103 TRP A N 1
ATOM 797 C CA . TRP A 1 103 ? 18.460 6.317 -19.885 1.00 90.50 103 TRP A CA 1
ATOM 798 C C . TRP A 1 103 ? 17.228 7.228 -19.760 1.00 90.50 103 TRP A C 1
ATOM 800 O O . TRP A 1 103 ? 17.059 7.914 -18.753 1.00 90.50 103 TRP A O 1
ATOM 810 N N . LEU A 1 104 ? 16.330 7.203 -20.750 1.00 90.12 104 LEU A N 1
ATOM 811 C CA . LEU A 1 104 ? 15.093 7.989 -20.706 1.00 90.12 104 LEU A CA 1
ATOM 812 C C . LEU A 1 104 ? 14.169 7.515 -19.580 1.00 90.12 104 LEU A C 1
ATOM 814 O O . LEU A 1 104 ? 13.618 8.347 -18.862 1.00 90.12 104 LEU A O 1
ATOM 818 N N . GLY A 1 105 ? 14.066 6.201 -19.359 1.00 89.81 105 GLY A N 1
ATOM 819 C CA . GLY A 1 105 ? 13.337 5.657 -18.212 1.00 89.81 105 GLY A CA 1
ATOM 820 C C . GLY A 1 105 ? 13.913 6.093 -16.878 1.00 89.81 105 GLY A C 1
ATOM 821 O O . GLY A 1 105 ? 13.160 6.374 -15.951 1.00 89.81 105 GLY A O 1
ATOM 822 N N . TRP A 1 106 ? 15.238 6.172 -16.778 1.00 90.94 106 TRP A N 1
ATOM 823 C CA . TRP A 1 106 ? 15.902 6.618 -15.559 1.00 90.94 106 TRP A CA 1
ATOM 824 C C . TRP A 1 106 ? 15.592 8.090 -15.229 1.00 90.94 106 TRP A C 1
ATOM 826 O O . TRP A 1 106 ? 15.330 8.429 -14.074 1.00 90.94 106 TRP A O 1
ATOM 836 N N . LEU A 1 107 ? 15.537 8.963 -16.241 1.00 94.50 107 LEU A N 1
ATOM 837 C CA . LEU A 1 107 ? 15.130 10.361 -16.056 1.00 94.50 107 LEU A CA 1
ATOM 838 C C . LEU A 1 107 ? 13.648 10.489 -15.685 1.00 94.50 107 LEU A C 1
ATOM 840 O O . LEU A 1 107 ? 13.309 11.265 -14.792 1.00 94.50 107 LEU A O 1
ATOM 844 N N . GLN A 1 108 ? 12.778 9.708 -16.331 1.00 92.50 108 GLN A N 1
ATOM 845 C CA . GLN A 1 108 ? 11.341 9.694 -16.042 1.00 92.50 108 GLN A CA 1
ATOM 846 C C . GLN A 1 108 ? 11.063 9.297 -14.589 1.00 92.50 108 GLN A C 1
ATOM 848 O O . GLN A 1 108 ? 10.347 10.016 -13.893 1.00 92.50 108 GLN A O 1
ATOM 853 N N . ILE A 1 109 ? 11.672 8.207 -14.101 1.00 94.12 109 ILE A N 1
ATOM 854 C CA . ILE A 1 109 ? 11.460 7.771 -12.716 1.00 94.12 109 ILE A CA 1
ATOM 855 C C . ILE A 1 109 ? 12.061 8.748 -11.706 1.00 94.12 109 ILE A C 1
ATOM 857 O O . ILE A 1 109 ? 11.472 8.985 -10.658 1.00 94.12 109 ILE A O 1
ATOM 861 N N . SER A 1 110 ? 13.205 9.360 -12.02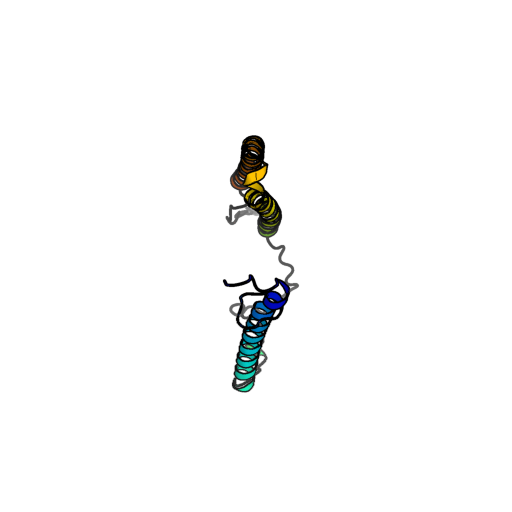3 1.00 94.44 110 SER A N 1
ATOM 862 C CA . SER A 1 110 ? 13.851 10.326 -11.131 1.00 94.44 110 SER A CA 1
ATOM 863 C C . SER A 1 110 ? 12.995 11.580 -10.965 1.00 94.44 110 SER A C 1
ATOM 865 O O . SER A 1 110 ? 12.797 12.047 -9.845 1.00 94.44 110 SER A O 1
ATOM 867 N N . PHE A 1 111 ? 12.434 12.097 -12.064 1.00 95.50 111 PHE A N 1
ATOM 868 C CA . PHE A 1 111 ? 11.484 13.208 -12.020 1.00 95.50 111 PHE A CA 1
ATOM 869 C C . PHE A 1 111 ? 10.231 12.842 -11.217 1.00 95.50 111 PHE A C 1
ATOM 871 O O . PHE A 1 111 ? 9.792 13.608 -10.363 1.00 95.50 111 PHE A O 1
ATOM 878 N N . PHE A 1 112 ? 9.692 11.648 -11.447 1.00 93.88 112 PHE A N 1
ATOM 879 C CA . PHE A 1 112 ? 8.507 11.159 -10.754 1.00 93.88 112 PHE A CA 1
ATOM 880 C C . PHE A 1 112 ? 8.717 11.027 -9.235 1.00 93.88 112 PHE A C 1
ATOM 882 O O . PHE A 1 112 ? 7.931 11.552 -8.447 1.00 93.88 112 PHE A O 1
ATOM 889 N N . ILE A 1 113 ? 9.827 10.415 -8.810 1.00 95.19 113 ILE A N 1
ATOM 890 C CA . ILE A 1 113 ? 10.204 10.310 -7.392 1.00 95.19 113 ILE A CA 1
ATOM 891 C C . ILE A 1 113 ? 10.397 11.701 -6.777 1.00 95.19 113 ILE A C 1
ATOM 893 O O . ILE A 1 113 ? 9.992 11.935 -5.641 1.00 95.19 113 ILE A O 1
ATOM 897 N N . LEU A 1 114 ? 10.980 12.649 -7.512 1.00 96.38 114 LEU A N 1
ATOM 898 C CA . LEU A 1 114 ? 11.167 14.013 -7.023 1.00 96.38 114 LEU A CA 1
ATOM 899 C C . LEU A 1 114 ? 9.820 14.694 -6.739 1.00 96.38 114 LEU A C 1
ATOM 901 O O . LEU A 1 114 ? 9.655 15.297 -5.680 1.00 96.38 114 LEU A O 1
ATOM 905 N N . VAL A 1 115 ? 8.838 14.552 -7.634 1.00 94.81 115 VAL A N 1
ATOM 906 C CA . VAL A 1 115 ? 7.478 15.072 -7.414 1.00 94.81 115 VAL A CA 1
ATOM 907 C C . VAL A 1 115 ? 6.832 14.425 -6.183 1.00 94.81 115 VAL A C 1
ATOM 909 O O . VAL A 1 115 ? 6.247 15.136 -5.364 1.00 94.81 115 VAL A O 1
ATOM 912 N N . LEU A 1 116 ? 6.996 13.111 -5.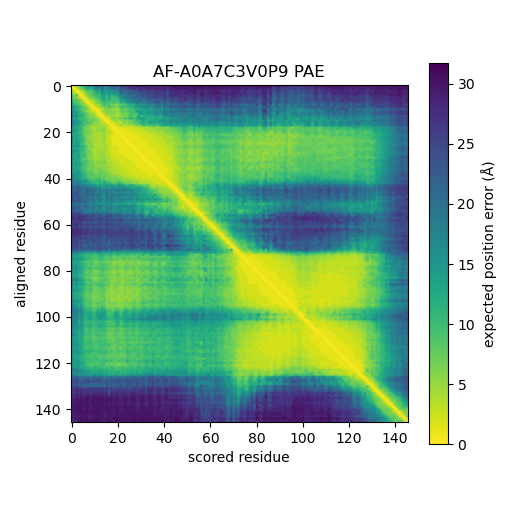987 1.00 92.81 116 LEU A N 1
ATOM 913 C CA . LEU A 1 116 ? 6.517 12.413 -4.787 1.00 92.81 116 LEU A CA 1
ATOM 914 C C . LEU A 1 116 ? 7.122 12.973 -3.498 1.00 92.81 116 LEU A C 1
ATOM 916 O O . LEU A 1 116 ? 6.405 13.229 -2.528 1.00 92.81 116 LEU A O 1
ATOM 920 N N . LEU A 1 117 ? 8.439 13.188 -3.494 1.00 93.56 117 LEU A N 1
ATOM 921 C CA . LEU A 1 117 ? 9.150 13.751 -2.350 1.00 93.56 117 LEU A CA 1
ATOM 922 C C . LEU A 1 117 ? 8.679 15.173 -2.037 1.00 93.56 117 LEU A C 1
ATOM 924 O O . LEU A 1 117 ? 8.485 15.492 -0.866 1.00 93.56 117 LEU A O 1
ATOM 928 N N . ILE A 1 118 ? 8.440 16.010 -3.053 1.00 94.62 118 ILE A N 1
ATOM 929 C CA . ILE A 1 118 ? 7.898 17.364 -2.857 1.00 94.62 118 ILE A CA 1
ATOM 930 C C . ILE A 1 118 ? 6.500 17.300 -2.235 1.00 94.62 118 ILE A C 1
ATOM 932 O O . ILE A 1 118 ? 6.232 18.007 -1.263 1.00 94.62 118 ILE A O 1
ATOM 936 N N . SER A 1 119 ? 5.622 16.444 -2.759 1.00 89.25 119 SER A N 1
ATOM 937 C CA . SER A 1 119 ? 4.265 16.248 -2.236 1.00 89.25 119 SER A CA 1
ATOM 938 C C . SER A 1 119 ? 4.274 15.807 -0.769 1.00 89.25 119 SER A C 1
ATOM 940 O O . SER A 1 119 ? 3.565 16.385 0.059 1.00 89.25 119 SER A O 1
ATOM 942 N N . LEU A 1 120 ? 5.119 14.828 -0.425 1.00 88.94 120 LEU A N 1
ATOM 943 C CA . LEU A 1 120 ? 5.291 14.349 0.948 1.00 88.94 120 LEU A CA 1
ATOM 944 C C . LEU A 1 120 ? 5.857 15.446 1.863 1.00 88.94 120 LEU A C 1
ATOM 946 O O . LEU A 1 120 ? 5.340 15.663 2.960 1.00 88.94 120 LEU A O 1
ATOM 950 N N . PHE A 1 121 ? 6.883 16.168 1.408 1.00 91.19 121 PHE A N 1
ATOM 951 C CA . PHE A 1 121 ? 7.503 17.248 2.172 1.00 91.19 121 PHE A CA 1
ATOM 952 C C . PHE A 1 121 ? 6.520 18.391 2.454 1.00 91.19 121 PHE A C 1
ATOM 954 O O . PHE A 1 121 ? 6.443 18.877 3.581 1.00 91.19 121 PHE A O 1
ATOM 961 N N . TYR A 1 122 ? 5.723 18.789 1.458 1.00 89.00 122 TYR A N 1
ATOM 962 C CA . TYR A 1 122 ? 4.700 19.821 1.620 1.00 89.00 122 TYR A CA 1
ATOM 963 C C . TYR A 1 122 ? 3.658 19.434 2.675 1.00 89.00 122 TYR A C 1
ATOM 965 O O . TYR A 1 122 ? 3.296 20.252 3.524 1.00 89.00 122 TYR A O 1
ATOM 973 N N . LEU A 1 123 ? 3.185 18.184 2.646 1.00 83.62 123 LEU A N 1
ATOM 974 C CA . LEU A 1 123 ? 2.191 17.701 3.601 1.00 83.62 123 LEU A CA 1
ATOM 975 C C . LEU A 1 123 ? 2.752 17.630 5.026 1.00 83.62 123 LEU A C 1
ATOM 977 O O . LEU A 1 123 ? 2.062 18.010 5.976 1.00 83.62 123 LEU A O 1
ATOM 981 N N . TRP A 1 124 ? 4.006 17.189 5.162 1.00 82.25 124 TRP A N 1
ATOM 982 C CA . TRP A 1 124 ? 4.715 17.178 6.438 1.00 82.25 124 TRP A CA 1
ATOM 983 C C . TRP A 1 124 ? 4.849 18.593 7.011 1.00 82.25 124 TRP A C 1
ATOM 985 O O . TRP A 1 124 ? 4.465 18.831 8.155 1.00 82.25 124 TRP A O 1
ATOM 995 N N . ALA A 1 125 ? 5.269 19.559 6.189 1.00 83.56 125 ALA A N 1
ATOM 996 C CA . ALA A 1 125 ? 5.390 20.958 6.592 1.00 83.56 125 ALA A CA 1
ATOM 997 C C . ALA A 1 125 ? 4.045 21.597 6.989 1.00 83.56 125 ALA A C 1
ATOM 999 O O . ALA A 1 125 ? 4.011 22.482 7.842 1.00 83.56 125 ALA A O 1
ATOM 1000 N N . LYS A 1 126 ? 2.922 21.153 6.406 1.00 78.12 126 LYS A N 1
ATOM 1001 C CA . LYS A 1 126 ? 1.581 21.667 6.732 1.00 78.12 126 LYS A CA 1
ATOM 1002 C C . LYS A 1 126 ? 0.976 21.121 8.027 1.00 78.12 126 LYS A C 1
ATOM 1004 O O . LYS A 1 126 ? -0.159 21.474 8.343 1.00 78.12 126 LYS A O 1
ATOM 1009 N N . GLY A 1 127 ? 1.690 20.275 8.767 1.00 68.88 127 GLY A N 1
ATOM 1010 C CA . GLY A 1 127 ? 1.194 19.748 10.037 1.00 68.88 127 GLY A CA 1
ATOM 1011 C C . GLY A 1 127 ? 0.037 18.762 9.872 1.00 68.88 127 GLY A C 1
ATOM 1012 O O . GLY A 1 127 ? -0.713 18.541 10.817 1.00 68.88 127 GLY A O 1
ATOM 1013 N N . GLY A 1 128 ? -0.102 18.115 8.703 1.00 62.59 128 GLY A N 1
ATOM 1014 C CA . GLY A 1 128 ? -1.041 16.994 8.525 1.00 62.59 128 GLY A CA 1
ATOM 1015 C C . GLY A 1 128 ? -0.748 15.803 9.453 1.00 62.59 128 GLY A C 1
ATOM 1016 O O . GLY A 1 128 ? -1.578 14.909 9.592 1.00 62.59 128 GLY A O 1
ATOM 1017 N N . LEU A 1 129 ? 0.424 15.823 10.097 1.00 59.31 129 LEU A N 1
ATOM 1018 C CA . LEU A 1 129 ? 0.904 14.857 11.076 1.00 59.31 129 LEU A CA 1
ATOM 1019 C C . LEU A 1 129 ? 0.988 15.415 12.508 1.00 59.31 129 LEU A C 1
ATOM 1021 O O . LEU A 1 129 ? 1.529 14.729 13.367 1.00 59.31 129 LEU A O 1
ATOM 1025 N N . GLU A 1 130 ? 0.516 16.636 12.775 1.00 62.06 130 GLU A N 1
ATOM 1026 C CA . GLU A 1 130 ? 0.582 17.238 14.111 1.00 62.06 130 GLU A CA 1
ATOM 1027 C C . GLU A 1 130 ? -0.682 16.879 14.906 1.00 62.06 130 GLU A C 1
ATOM 1029 O O . GLU A 1 130 ? -1.793 17.310 14.589 1.00 62.06 130 GLU A O 1
ATOM 1034 N N . TRP A 1 131 ? -0.509 16.072 15.952 1.00 62.22 131 TRP A N 1
ATOM 1035 C CA . TRP A 1 131 ? -1.583 15.600 16.828 1.00 62.22 131 TRP A CA 1
ATOM 1036 C C . TRP A 1 131 ? -1.441 16.279 18.190 1.00 62.22 131 TRP A C 1
ATOM 1038 O O . TRP A 1 131 ? -0.966 15.681 19.151 1.00 62.22 131 TRP A O 1
ATOM 1048 N N . GLY A 1 132 ? -1.827 17.553 18.267 1.00 59.22 132 GLY A N 1
ATOM 1049 C CA . GLY A 1 132 ? -1.805 18.327 19.508 1.00 59.22 132 GLY A CA 1
ATOM 1050 C C . GLY A 1 132 ? -3.192 18.873 19.859 1.00 59.22 132 GLY A C 1
ATOM 1051 O O . GLY A 1 132 ? -3.834 19.470 18.990 1.00 59.22 132 GLY A O 1
ATOM 1052 N N . PRO A 1 133 ? -3.690 18.718 21.103 1.00 59.56 133 PRO A N 1
ATOM 1053 C CA . PRO A 1 133 ? -4.924 19.369 21.522 1.00 59.56 133 PRO A CA 1
ATOM 1054 C C . PRO A 1 133 ? -4.736 20.887 21.455 1.00 59.56 133 PRO A C 1
ATOM 1056 O O . PRO A 1 133 ? -3.971 21.474 22.220 1.00 59.56 133 PRO A O 1
ATOM 1059 N N . THR A 1 134 ? -5.451 21.550 20.547 1.00 57.53 134 THR A N 1
ATOM 1060 C CA . THR A 1 134 ? -5.565 23.007 20.586 1.00 57.53 134 THR A CA 1
ATOM 1061 C C . THR A 1 134 ? -6.503 23.349 21.739 1.00 57.53 134 THR A C 1
ATOM 1063 O O . THR A 1 134 ? -7.719 23.391 21.571 1.00 57.53 134 THR A O 1
ATOM 1066 N N . THR A 1 135 ? -5.954 23.534 22.941 1.00 56.56 135 THR A N 1
ATOM 1067 C CA . THR A 1 135 ? -6.709 24.050 24.088 1.00 56.56 135 THR A CA 1
ATOM 1068 C C . THR A 1 135 ? -7.166 25.465 23.750 1.00 56.56 135 THR A C 1
ATOM 1070 O O . THR A 1 135 ? -6.474 26.446 24.020 1.00 56.56 135 THR A O 1
ATOM 1073 N N . SER A 1 136 ? -8.343 25.593 23.136 1.00 57.31 136 SER A N 1
ATOM 1074 C CA . SER A 1 136 ? -9.033 26.870 23.039 1.00 57.31 136 SER A CA 1
ATOM 1075 C C . SER A 1 136 ? -9.528 27.207 24.441 1.00 57.31 136 SER A C 1
ATOM 1077 O O . SER A 1 136 ? -10.636 26.845 24.840 1.00 57.31 136 SER A O 1
ATOM 1079 N N . ARG A 1 137 ? -8.671 27.850 25.236 1.00 53.91 137 ARG A N 1
ATOM 1080 C CA . ARG A 1 137 ? -9.061 28.409 26.525 1.00 53.91 137 ARG A CA 1
ATOM 1081 C C . ARG A 1 137 ? -10.023 29.559 26.230 1.00 53.91 137 ARG A C 1
ATOM 1083 O O . ARG A 1 137 ? -9.596 30.679 25.976 1.00 53.91 137 ARG A O 1
ATOM 1090 N N . GLN A 1 138 ? -11.322 29.266 26.199 1.00 58.09 138 GLN A N 1
ATOM 1091 C CA . GLN A 1 138 ? -12.351 30.297 26.222 1.00 58.09 138 GLN A CA 1
ATOM 1092 C C . GLN A 1 138 ? -12.278 30.975 27.587 1.00 58.09 138 GLN A C 1
ATOM 1094 O O . GLN A 1 138 ? -12.809 30.491 28.584 1.00 58.09 138 GLN A O 1
ATOM 1099 N N . THR A 1 139 ? -11.558 32.088 27.649 1.00 53.91 139 THR A N 1
ATOM 1100 C CA . THR A 1 139 ? -11.621 33.023 28.765 1.00 53.91 139 THR A CA 1
ATOM 1101 C C . THR A 1 139 ? -12.977 33.719 28.694 1.00 53.91 139 THR A C 1
ATOM 1103 O O . THR A 1 139 ? -13.113 34.799 28.124 1.00 53.91 139 THR A O 1
ATOM 1106 N N . THR A 1 140 ? -14.011 33.093 29.256 1.00 56.34 140 THR A N 1
ATOM 1107 C CA . THR A 1 140 ? -15.252 33.795 29.594 1.00 56.34 140 THR A CA 1
ATOM 1108 C C . THR A 1 140 ? -14.931 34.707 30.774 1.00 56.34 140 THR A C 1
ATOM 1110 O O . THR A 1 140 ? -15.065 34.334 31.936 1.00 56.34 140 THR A O 1
ATOM 1113 N N . VAL A 1 141 ? -14.409 35.895 30.461 1.00 64.25 141 VAL A N 1
ATOM 1114 C CA . VAL A 1 141 ? -14.280 37.007 31.402 1.00 64.25 141 VAL A CA 1
ATOM 1115 C C . VAL A 1 141 ? -15.688 37.338 31.890 1.00 64.25 141 VAL A C 1
ATOM 1117 O O . VAL A 1 141 ? -16.584 37.620 31.092 1.00 64.25 141 VAL A O 1
ATOM 1120 N N . GLY A 1 142 ? -15.874 37.207 33.204 1.00 54.53 142 GLY A N 1
ATOM 1121 C CA . GLY A 1 142 ? -17.152 37.321 33.888 1.00 54.53 142 GLY A CA 1
ATOM 1122 C C . GLY A 1 142 ? -17.889 38.604 33.530 1.00 54.53 142 GLY A C 1
ATOM 1123 O O . GLY A 1 142 ? -17.398 39.710 33.747 1.00 54.53 142 GLY A O 1
ATOM 1124 N N . LYS A 1 143 ? -19.102 38.439 33.007 1.00 57.03 143 LYS A N 1
ATOM 1125 C CA . LYS A 1 143 ? -20.108 39.489 33.051 1.00 57.03 143 LYS A CA 1
ATOM 1126 C C . LYS A 1 143 ? -20.749 39.471 34.439 1.00 57.03 143 LYS A C 1
ATOM 1128 O O . LYS A 1 143 ? -21.290 38.454 34.860 1.00 57.03 143 LYS A O 1
ATOM 1133 N N . THR A 1 144 ? -20.695 40.644 35.067 1.00 56.31 144 THR A N 1
ATOM 1134 C CA . THR A 1 144 ? -21.739 41.230 35.921 1.00 56.31 144 THR A CA 1
ATOM 1135 C C . THR A 1 144 ? -22.096 40.495 37.210 1.00 56.31 144 THR A C 1
ATOM 1137 O O . THR A 1 144 ? -22.992 39.659 37.237 1.00 56.31 144 THR A O 1
ATOM 1140 N N . PHE A 1 145 ? -21.482 40.949 38.303 1.00 63.16 145 PHE A N 1
ATOM 1141 C CA . PHE A 1 145 ? -22.206 41.169 39.552 1.00 63.16 145 PHE A CA 1
ATOM 11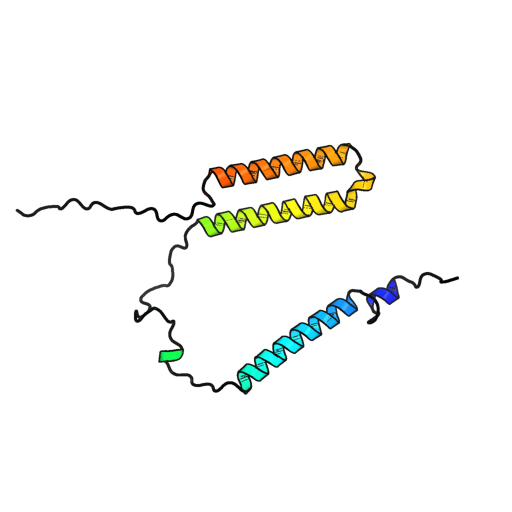42 C C . PHE A 1 145 ? -22.356 42.688 39.722 1.00 63.16 145 PHE A C 1
ATOM 1144 O O . PHE A 1 145 ? -21.356 43.397 39.834 1.00 63.16 145 PHE A O 1
ATOM 1151 N N . SER A 1 146 ? -23.596 43.169 39.663 1.00 55.38 146 SER A N 1
ATOM 1152 C CA . SER A 1 146 ? -24.069 44.439 40.221 1.00 55.38 146 SER A CA 1
ATOM 1153 C C . SER A 1 146 ? -25.435 44.186 40.829 1.00 55.38 146 SER A C 1
ATOM 1155 O O . SER A 1 146 ? -26.136 43.287 40.314 1.00 55.38 146 SER A O 1
#

Mean predicted aligned error: 13.47 Å